Protein AF-A0A8C3DH66-F1 (afdb_monomer)

Solvent-accessible surface area (backbone atoms only — not comparable to full-atom values): 3450 Å² total; per-residue (Å²): 134,82,83,82,70,79,79,58,66,73,59,53,32,52,57,43,33,69,42,56,69,71,51,36,61,54,47,30,70,74,42,73,70,41,34,57,47,59,67,39,66,74,36,61,72,72,71,81,80,71,88,78,86,117

pLDDT: mean 88.95, std 14.08, range [42.31, 98.06]

InterPro domains:
  IPR001810 F-box domain [PF12937] (7-49)
  IPR001810 F-box domain [PS50181] (1-47)
  IPR001810 F-box domain [SM00256] (7-47)
  IPR032675 Leucine-rich repeat domain superfamily [G3DSA:3.80.10.10] (3-54)
  IPR036047 F-box-like domain superfamily [SSF81383] (7-49)

Mean predicted aligned error: 5.42 Å

Organism: Corvus moneduloides (NCBI:txid1196302)

Foldseek 3Di:
DDPPDDDDLVVVLVVLLPDAPVVLVVQLVPDVSSVVSSPDVSSVPDHDPDPPPD

Radius of gyration: 12.88 Å; Cα contacts (8 Å, |Δi|>4): 41; chains: 1; bounding box: 42×18×27 Å

Nearest PDB structures (foldseek):
  6o60-assembly1_C  TM=9.000E-01  e=3.880E-02  Homo sapiens
  6bva-assembly2_F  TM=8.644E-01  e=8.052E-02  Homo sapiens
  6byh-assembly2_F  TM=8.316E-01  e=1.122E-01  Homo sapiens
  6byh-assembly1_E  TM=7.400E-01  e=9.826E-02  Homo sapiens
  5k35-assembly1_A  TM=7.306E-01  e=3.706E-01  Legionella pneumophila

Sequence (54 aa):
MAERAPLPDSVLVQVLALLPLRDRLRAARVCRRWQQLAQDRAVWTHVDLTLTAL

Secondary structure (DSSP, 8-state):
----PPPPHHHHHHHHHHS-HHHHHHHTTS-HHHHHHTTSGGGGSS----TT-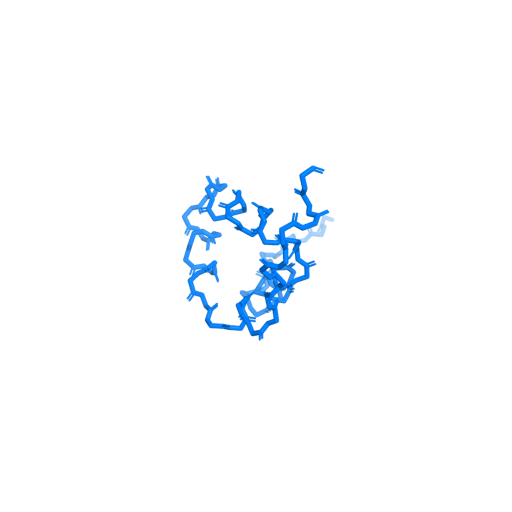-

Structure (mmCIF, N/CA/C/O backbone):
data_AF-A0A8C3DH66-F1
#
_entry.id   AF-A0A8C3DH66-F1
#
loop_
_atom_site.group_PDB
_atom_site.id
_atom_site.type_symbol
_atom_site.label_atom_id
_atom_site.label_alt_id
_atom_site.label_comp_id
_atom_site.label_asym_id
_atom_site.label_entity_id
_atom_site.label_seq_id
_atom_site.pdbx_PDB_ins_code
_atom_site.Cartn_x
_atom_site.Cartn_y
_atom_site.Cartn_z
_atom_site.occupancy
_atom_site.B_iso_or_equiv
_atom_site.auth_seq_id
_atom_site.auth_comp_id
_atom_site.auth_asym_id
_atom_site.auth_atom_id
_atom_site.pdbx_PDB_model_num
ATOM 1 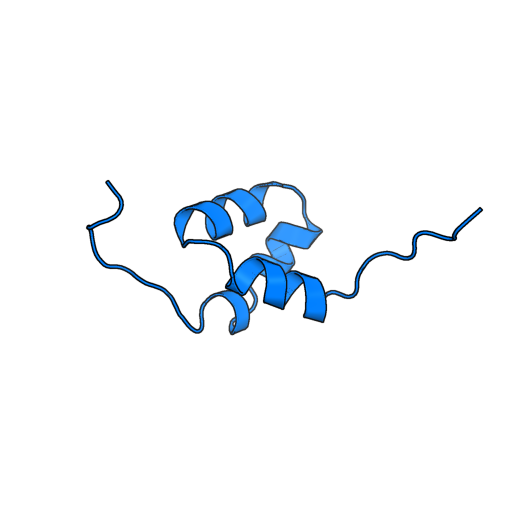N N . MET A 1 1 ? -31.634 -2.891 4.933 1.00 42.31 1 MET A N 1
ATOM 2 C CA . MET A 1 1 ? -30.512 -2.010 5.320 1.00 42.31 1 MET A CA 1
ATOM 3 C C . MET A 1 1 ? -29.281 -2.892 5.476 1.00 42.31 1 MET A C 1
ATOM 5 O O . MET A 1 1 ? -29.228 -3.630 6.445 1.00 42.31 1 MET A O 1
ATOM 9 N N . ALA A 1 2 ? -28.370 -2.940 4.501 1.00 59.44 2 ALA A N 1
ATOM 10 C CA . ALA A 1 2 ? -27.156 -3.747 4.646 1.00 59.44 2 ALA A CA 1
ATOM 11 C C . ALA A 1 2 ? -26.184 -3.028 5.593 1.00 59.44 2 ALA A C 1
ATOM 13 O O . ALA A 1 2 ? -25.770 -1.905 5.303 1.00 59.44 2 ALA A O 1
ATOM 14 N N . GLU A 1 3 ? -25.850 -3.661 6.717 1.00 55.94 3 GLU A N 1
ATOM 15 C CA . GLU A 1 3 ? -24.787 -3.233 7.629 1.00 55.94 3 GLU A CA 1
ATOM 16 C C . GLU A 1 3 ? -23.469 -3.209 6.835 1.00 55.94 3 GLU A C 1
ATOM 18 O O . GLU A 1 3 ? -22.907 -4.254 6.501 1.00 55.94 3 GLU A O 1
ATOM 23 N N . ARG A 1 4 ? -22.993 -2.023 6.436 1.00 74.94 4 ARG A N 1
ATOM 24 C CA . ARG A 1 4 ? -21.708 -1.892 5.734 1.00 74.94 4 ARG A CA 1
ATOM 25 C C . ARG A 1 4 ? -20.593 -1.996 6.764 1.00 74.94 4 ARG A C 1
ATOM 27 O O . ARG A 1 4 ? -20.069 -0.984 7.223 1.00 74.94 4 ARG A O 1
ATOM 34 N N . ALA A 1 5 ? -20.246 -3.227 7.122 1.00 80.06 5 ALA A N 1
ATOM 35 C CA . ALA A 1 5 ? -19.058 -3.490 7.913 1.00 80.06 5 ALA A CA 1
ATOM 36 C C . ALA A 1 5 ? -17.818 -2.916 7.195 1.00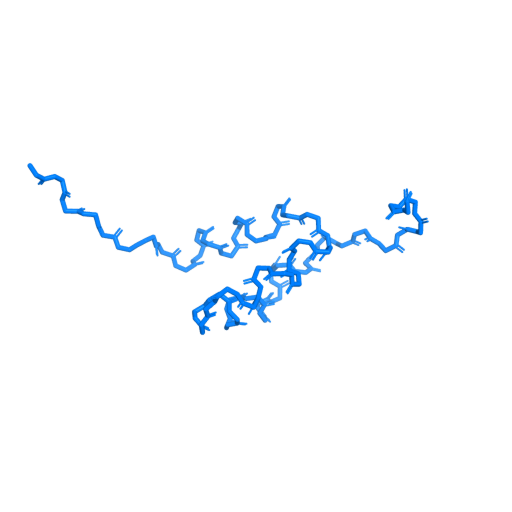 80.06 5 ALA A C 1
ATOM 38 O O . ALA A 1 5 ? -17.733 -2.969 5.960 1.00 80.06 5 ALA A O 1
ATOM 39 N N . PRO A 1 6 ? -16.854 -2.344 7.935 1.00 85.38 6 PRO A N 1
ATOM 40 C CA . PRO A 1 6 ? -15.609 -1.889 7.340 1.00 85.38 6 PRO A CA 1
ATOM 41 C C . PRO A 1 6 ? -14.875 -3.080 6.713 1.00 85.38 6 PRO A C 1
ATOM 43 O O . PRO A 1 6 ? -14.794 -4.154 7.305 1.00 85.38 6 PRO A O 1
ATOM 46 N N . LEU A 1 7 ? -14.317 -2.878 5.516 1.00 90.44 7 LEU A N 1
ATOM 47 C CA . LEU A 1 7 ? -13.471 -3.876 4.852 1.00 90.44 7 LEU A CA 1
ATOM 48 C C . LEU A 1 7 ? -12.334 -4.322 5.785 1.00 90.44 7 LEU A C 1
ATOM 50 O O . LEU A 1 7 ? -11.812 -3.464 6.493 1.00 90.44 7 LEU A O 1
ATOM 54 N N . PRO A 1 8 ? -11.905 -5.593 5.780 1.00 95.50 8 PRO A N 1
ATOM 55 C CA . PRO A 1 8 ? -10.717 -6.027 6.513 1.00 95.50 8 PRO A CA 1
ATOM 56 C C . PRO A 1 8 ? -9.436 -5.352 6.005 1.00 95.50 8 PRO A C 1
ATOM 58 O O . PRO A 1 8 ? -9.305 -5.057 4.815 1.00 95.50 8 PRO A O 1
ATOM 61 N N . ASP A 1 9 ? -8.461 -5.158 6.895 1.00 96.75 9 ASP A N 1
ATOM 62 C CA . ASP A 1 9 ? -7.171 -4.544 6.548 1.00 96.75 9 ASP A CA 1
ATOM 63 C C . ASP A 1 9 ? -6.390 -5.364 5.515 1.00 96.75 9 ASP A C 1
ATOM 65 O O . ASP A 1 9 ? -5.828 -4.792 4.585 1.00 96.75 9 ASP A O 1
ATOM 69 N N . SER A 1 10 ? -6.426 -6.696 5.610 1.00 96.38 10 SER A N 1
ATOM 70 C CA . SER A 1 10 ? -5.764 -7.595 4.653 1.00 96.38 10 SER A CA 1
ATOM 71 C C . SER A 1 10 ? -6.238 -7.380 3.213 1.00 96.38 10 SER A C 1
ATOM 73 O O . SER A 1 10 ? -5.435 -7.401 2.282 1.00 96.38 10 SER A O 1
ATOM 75 N N . VAL A 1 11 ? -7.533 -7.113 3.029 1.00 96.56 11 VAL A N 1
ATOM 76 C CA . VAL A 1 11 ? -8.116 -6.818 1.716 1.00 96.56 11 VAL A CA 1
ATOM 77 C C . VAL A 1 11 ? -7.654 -5.449 1.227 1.00 96.56 11 VAL A C 1
ATOM 79 O O . VAL A 1 11 ? -7.246 -5.311 0.077 1.00 96.56 11 VAL A O 1
ATOM 82 N N . LEU A 1 12 ? -7.665 -4.433 2.093 1.00 96.31 12 LEU A N 1
ATOM 83 C CA . LEU A 1 12 ? -7.188 -3.096 1.732 1.00 96.31 12 LEU A CA 1
ATOM 84 C C . LEU A 1 12 ? -5.700 -3.095 1.360 1.00 96.31 12 LEU A C 1
ATOM 86 O O . LEU A 1 12 ? -5.327 -2.441 0.392 1.00 96.31 12 LEU A O 1
ATOM 90 N N . VAL A 1 13 ? -4.865 -3.864 2.060 1.00 97.81 13 VAL A N 1
ATOM 91 C CA . VAL A 1 13 ? -3.445 -4.053 1.719 1.00 97.81 13 VAL A CA 1
ATOM 92 C C . VAL A 1 13 ? -3.289 -4.638 0.313 1.00 97.81 13 VAL A C 1
ATOM 94 O O . VAL A 1 13 ? -2.479 -4.137 -0.465 1.00 97.81 13 VAL A O 1
ATOM 97 N N . GLN A 1 14 ? -4.098 -5.637 -0.055 1.00 97.19 14 GLN A N 1
ATOM 98 C CA . GLN A 1 14 ? -4.093 -6.187 -1.415 1.00 97.19 14 GLN A CA 1
ATOM 99 C C . GLN A 1 14 ? -4.534 -5.153 -2.455 1.00 97.19 14 GLN A C 1
ATOM 101 O O . GLN A 1 14 ? -3.890 -5.029 -3.493 1.00 97.19 14 GLN A O 1
ATOM 106 N N . VAL A 1 15 ? -5.574 -4.363 -2.171 1.00 96.38 15 VAL A N 1
ATOM 107 C CA . VAL A 1 15 ? -6.003 -3.274 -3.065 1.00 96.38 15 VAL A CA 1
ATOM 108 C C . VAL A 1 15 ? -4.872 -2.265 -3.271 1.00 96.38 15 VAL A C 1
ATOM 110 O O . VAL A 1 15 ? -4.593 -1.890 -4.407 1.00 96.38 15 VAL A O 1
ATOM 113 N N . LEU A 1 16 ? -4.181 -1.858 -2.201 1.00 96.94 16 LEU A N 1
ATOM 114 C CA . LEU A 1 16 ? -3.035 -0.952 -2.295 1.00 96.94 16 LEU A CA 1
ATOM 115 C C . LEU A 1 16 ? -1.897 -1.559 -3.126 1.00 96.94 16 LEU A C 1
ATOM 117 O O . LEU A 1 16 ? -1.320 -0.865 -3.958 1.00 96.94 16 LEU A O 1
ATOM 121 N N . ALA A 1 17 ? -1.602 -2.849 -2.960 1.00 96.62 17 ALA A N 1
ATOM 122 C CA . ALA A 1 17 ? -0.562 -3.538 -3.725 1.00 96.62 17 ALA A CA 1
ATOM 123 C C . ALA A 1 17 ? -0.843 -3.573 -5.242 1.00 96.62 17 ALA A C 1
ATOM 125 O O . ALA A 1 17 ? 0.093 -3.651 -6.034 1.00 96.62 17 ALA A O 1
ATOM 126 N N . LEU A 1 18 ? -2.103 -3.464 -5.669 1.00 95.62 18 LEU A N 1
ATOM 127 C CA . LEU A 1 18 ? -2.475 -3.423 -7.090 1.00 95.62 18 LEU A CA 1
ATOM 128 C C . LEU A 1 18 ? -2.319 -2.036 -7.727 1.00 95.62 18 LEU A C 1
ATOM 130 O O . LEU A 1 18 ? -2.315 -1.922 -8.951 1.00 95.62 18 LEU A O 1
ATOM 134 N N . LEU A 1 19 ? -2.188 -0.978 -6.924 1.00 94.38 19 LEU A N 1
ATOM 135 C CA . LEU A 1 19 ? -2.028 0.377 -7.444 1.00 94.38 19 LEU A CA 1
ATOM 136 C C . LEU A 1 19 ? -0.628 0.575 -8.049 1.00 94.38 19 LEU A C 1
ATOM 138 O O . LEU A 1 19 ? 0.342 0.022 -7.529 1.00 94.38 19 LEU A O 1
ATOM 142 N N . PRO A 1 20 ? -0.476 1.424 -9.079 1.00 92.50 20 PRO A N 1
ATOM 143 C CA . PRO A 1 20 ? 0.830 1.919 -9.501 1.00 92.50 2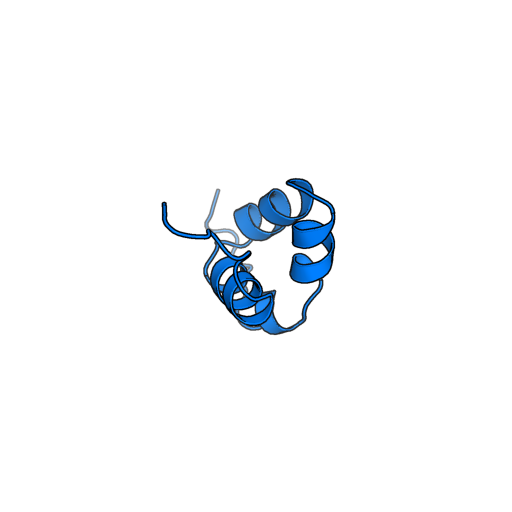0 PRO A CA 1
ATOM 144 C C . PRO A 1 20 ? 1.567 2.632 -8.359 1.00 92.50 20 PRO A C 1
ATOM 146 O O . PRO A 1 20 ? 0.943 3.198 -7.458 1.00 92.50 20 PRO A O 1
ATOM 149 N N . LEU A 1 21 ? 2.901 2.686 -8.434 1.00 92.69 21 LEU A N 1
ATOM 150 C CA . LEU A 1 21 ? 3.768 3.288 -7.409 1.00 92.69 21 LEU A CA 1
ATOM 151 C C . LEU A 1 21 ? 3.270 4.661 -6.919 1.00 92.69 21 LEU A C 1
ATOM 153 O O . LEU A 1 21 ? 3.134 4.895 -5.718 1.00 92.69 21 LEU A O 1
ATOM 157 N N . ARG A 1 22 ? 2.977 5.575 -7.852 1.00 92.19 22 ARG A N 1
ATOM 158 C CA . ARG A 1 22 ? 2.537 6.940 -7.520 1.00 92.19 22 ARG A CA 1
ATOM 159 C C . ARG A 1 22 ? 1.195 6.957 -6.796 1.00 92.19 22 ARG A C 1
ATOM 161 O O . ARG A 1 22 ? 0.994 7.772 -5.894 1.00 92.19 22 ARG A O 1
ATOM 168 N N . ASP A 1 23 ? 0.297 6.053 -7.158 1.00 95.25 23 ASP A N 1
ATOM 169 C CA . ASP A 1 23 ? -1.034 5.999 -6.570 1.00 95.25 23 ASP A CA 1
ATOM 170 C C . ASP A 1 23 ? -1.017 5.334 -5.193 1.00 95.25 23 ASP A C 1
ATOM 172 O O . ASP A 1 23 ? -1.754 5.781 -4.318 1.00 95.25 23 ASP A O 1
ATOM 176 N N . ARG A 1 24 ? -0.093 4.400 -4.924 1.00 95.31 24 ARG A N 1
ATOM 177 C CA . ARG A 1 24 ? 0.179 3.908 -3.556 1.00 95.31 24 ARG A CA 1
ATOM 178 C C . ARG A 1 24 ? 0.570 5.050 -2.613 1.00 95.31 24 ARG A C 1
ATOM 180 O O . ARG A 1 24 ? 0.040 5.161 -1.508 1.00 95.31 24 ARG A O 1
ATOM 187 N N . LEU A 1 25 ? 1.449 5.948 -3.064 1.00 95.19 25 LEU A N 1
ATOM 188 C CA . LEU A 1 25 ? 1.883 7.112 -2.277 1.00 95.19 25 LEU A CA 1
ATOM 189 C C . LEU A 1 25 ? 0.749 8.118 -2.040 1.00 95.19 25 LEU A C 1
ATOM 191 O O . LEU A 1 25 ? 0.640 8.695 -0.958 1.00 95.19 25 LEU A O 1
ATOM 195 N N . ARG A 1 26 ? -0.116 8.334 -3.036 1.00 96.88 26 ARG A N 1
ATOM 196 C CA . ARG A 1 26 ? -1.311 9.181 -2.887 1.00 96.88 26 ARG A CA 1
ATOM 197 C C . ARG A 1 26 ? -2.318 8.560 -1.924 1.00 96.88 26 ARG A C 1
ATOM 199 O O . ARG A 1 26 ? -2.847 9.262 -1.067 1.00 96.88 26 ARG A O 1
ATOM 206 N N . ALA A 1 27 ? -2.530 7.252 -2.026 1.00 97.06 27 ALA A N 1
ATOM 207 C CA . ALA A 1 27 ? -3.429 6.482 -1.178 1.00 97.06 2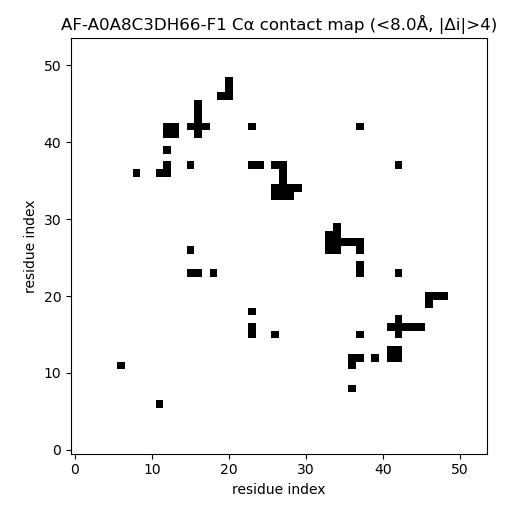7 ALA A CA 1
ATOM 208 C C . ALA A 1 27 ? -3.050 6.595 0.312 1.00 97.06 27 ALA A C 1
A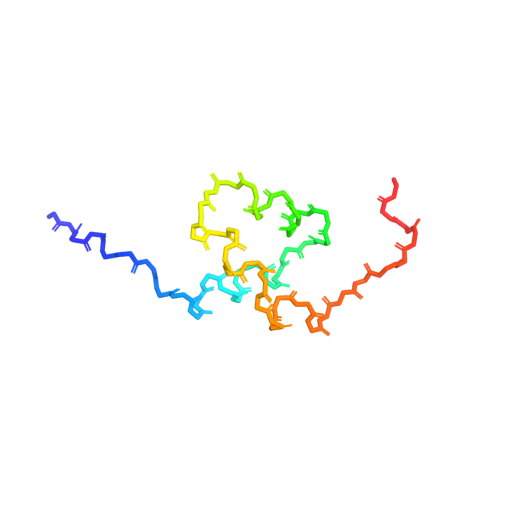TOM 210 O O . ALA A 1 27 ? -3.921 6.805 1.156 1.00 97.06 27 ALA A O 1
ATOM 211 N N . ALA A 1 28 ? -1.752 6.598 0.632 1.00 97.06 28 ALA A N 1
ATOM 212 C CA . ALA A 1 28 ? -1.248 6.805 1.994 1.00 97.06 28 ALA A CA 1
ATOM 213 C C . ALA A 1 28 ? -1.654 8.156 2.623 1.00 97.06 28 ALA A C 1
ATOM 215 O O . ALA A 1 28 ? -1.599 8.310 3.840 1.00 97.06 28 ALA A O 1
ATOM 216 N N . ARG A 1 29 ? -2.062 9.147 1.819 1.00 97.56 29 ARG A N 1
ATOM 217 C CA . ARG A 1 29 ? -2.438 10.495 2.281 1.00 97.56 29 ARG A CA 1
ATOM 218 C C . ARG A 1 29 ? -3.944 10.680 2.482 1.00 97.56 29 ARG A C 1
ATOM 220 O O . ARG A 1 29 ? -4.354 11.753 2.911 1.00 97.56 29 ARG A O 1
ATOM 227 N N . VAL A 1 30 ? -4.762 9.671 2.175 1.00 97.44 30 VAL A N 1
ATOM 228 C CA . VAL A 1 30 ? -6.232 9.772 2.221 1.00 97.44 30 VAL A CA 1
ATOM 229 C C . VAL A 1 30 ? -6.748 9.860 3.657 1.00 97.44 30 VAL A C 1
ATOM 231 O O . VAL A 1 30 ? -7.549 10.731 3.983 1.00 97.44 30 VAL A O 1
ATOM 234 N N . CYS A 1 31 ? -6.309 8.954 4.531 1.00 97.00 31 CYS A N 1
ATOM 235 C CA . CYS A 1 31 ? -6.673 8.955 5.946 1.00 97.00 31 CYS A CA 1
ATOM 236 C C . CYS A 1 31 ? -5.641 8.179 6.776 1.00 97.00 31 CYS A C 1
ATOM 238 O O . CYS A 1 31 ? -4.807 7.460 6.226 1.00 97.00 31 CYS A O 1
ATOM 240 N N . ARG A 1 32 ? -5.726 8.271 8.111 1.00 97.62 32 ARG A N 1
ATOM 241 C CA . ARG A 1 32 ? -4.781 7.604 9.032 1.00 97.62 32 ARG A CA 1
ATOM 242 C C . ARG A 1 32 ? -4.711 6.089 8.833 1.00 97.62 32 ARG A C 1
ATOM 244 O O . ARG A 1 32 ? -3.627 5.522 8.873 1.00 97.62 32 ARG A O 1
ATOM 251 N N . ARG A 1 33 ? -5.853 5.441 8.579 1.00 96.69 33 ARG A N 1
ATOM 252 C CA . ARG A 1 33 ? -5.904 3.992 8.339 1.00 96.69 33 ARG A CA 1
ATOM 253 C C . ARG A 1 33 ? -5.135 3.615 7.074 1.00 96.69 33 ARG A C 1
ATOM 255 O O . ARG A 1 33 ? -4.317 2.711 7.096 1.00 96.69 33 ARG A O 1
ATOM 262 N N . TRP A 1 34 ? -5.351 4.347 5.985 1.00 97.50 34 TRP A N 1
ATOM 263 C CA . TRP A 1 34 ? -4.644 4.105 4.727 1.00 97.50 34 TRP A CA 1
ATOM 264 C C . TRP A 1 34 ? -3.153 4.424 4.839 1.00 97.50 34 TRP A C 1
ATOM 266 O O . TRP A 1 34 ? -2.336 3.696 4.286 1.00 97.50 34 TRP A O 1
ATOM 276 N N . GLN A 1 35 ? -2.792 5.456 5.606 1.00 98.06 35 GLN A N 1
ATOM 277 C CA . GLN A 1 35 ? -1.401 5.767 5.926 1.00 98.06 35 GLN A CA 1
ATOM 278 C C . GLN A 1 35 ? -0.701 4.598 6.631 1.00 98.06 35 GLN A C 1
ATOM 280 O O . GLN A 1 35 ? 0.420 4.264 6.265 1.00 98.06 35 GLN A O 1
ATOM 285 N N . GLN A 1 36 ? -1.355 3.975 7.617 1.00 98.00 36 GLN A N 1
ATOM 286 C CA . GLN A 1 36 ? -0.816 2.816 8.334 1.00 98.00 36 GLN A CA 1
ATOM 287 C C . GLN A 1 36 ? -0.675 1.601 7.412 1.00 98.00 36 GLN A C 1
ATOM 289 O O . GLN A 1 36 ? 0.391 0.998 7.35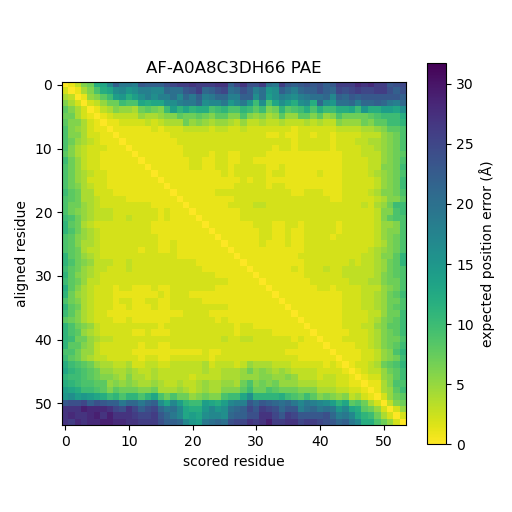4 1.00 98.00 36 GLN A O 1
ATOM 294 N N . LEU A 1 37 ? -1.713 1.276 6.636 1.00 98.00 37 LEU A N 1
ATOM 295 C CA . LEU A 1 37 ? -1.692 0.119 5.733 1.00 98.00 37 LEU A CA 1
ATOM 296 C C . LEU A 1 37 ? -0.693 0.275 4.584 1.00 98.00 37 LEU A C 1
ATOM 298 O O . LEU A 1 37 ? -0.094 -0.703 4.153 1.00 98.00 37 LEU A O 1
ATOM 302 N N . ALA A 1 38 ? -0.459 1.500 4.115 1.00 97.25 38 ALA A N 1
ATOM 303 C CA . ALA A 1 38 ? 0.554 1.772 3.103 1.00 97.25 38 ALA A CA 1
ATOM 304 C C . ALA A 1 38 ? 1.990 1.503 3.590 1.00 97.25 38 ALA A C 1
ATOM 306 O O . ALA A 1 38 ? 2.892 1.445 2.762 1.00 97.25 38 ALA A O 1
ATOM 307 N N . GLN A 1 39 ? 2.226 1.338 4.897 1.00 96.19 39 GLN A N 1
ATOM 308 C CA . GLN A 1 39 ? 3.533 0.946 5.440 1.00 96.19 39 GLN A CA 1
ATOM 309 C C . GLN A 1 39 ? 3.744 -0.575 5.450 1.00 96.19 39 GLN A C 1
ATOM 311 O O . GLN A 1 39 ? 4.859 -1.029 5.699 1.00 96.19 39 GLN A O 1
ATOM 316 N N . ASP A 1 40 ? 2.704 -1.367 5.174 1.00 97.44 40 ASP A N 1
ATOM 317 C CA . ASP A 1 40 ? 2.812 -2.822 5.135 1.00 97.44 40 ASP A CA 1
ATOM 318 C C . ASP A 1 40 ? 3.734 -3.268 3.990 1.00 97.44 40 ASP A C 1
ATOM 320 O O . ASP A 1 40 ? 3.596 -2.838 2.840 1.00 97.44 40 ASP A O 1
ATOM 324 N N . ARG A 1 41 ? 4.671 -4.174 4.291 1.00 96.12 41 ARG A N 1
ATOM 325 C CA . ARG A 1 41 ? 5.624 -4.726 3.320 1.00 96.12 41 ARG A CA 1
ATOM 326 C C . ARG A 1 41 ? 4.926 -5.336 2.101 1.00 96.12 41 ARG A C 1
ATOM 328 O O . ARG A 1 41 ? 5.464 -5.243 0.999 1.00 96.12 41 ARG A O 1
ATOM 335 N N . ALA A 1 42 ? 3.752 -5.942 2.274 1.00 95.75 42 ALA A N 1
ATOM 336 C CA . ALA A 1 42 ? 2.989 -6.575 1.202 1.00 95.75 42 ALA A CA 1
ATOM 337 C C . ALA A 1 42 ? 2.644 -5.594 0.067 1.00 95.75 42 ALA A C 1
ATOM 339 O O . ALA A 1 42 ? 2.704 -5.981 -1.103 1.00 95.75 42 ALA A O 1
ATOM 340 N N . VAL A 1 43 ? 2.398 -4.318 0.393 1.00 97.19 43 VAL A N 1
ATOM 341 C CA . VAL A 1 43 ? 2.107 -3.236 -0.571 1.00 97.19 43 VAL A CA 1
ATOM 342 C C . VAL A 1 43 ? 3.283 -2.973 -1.522 1.00 97.19 43 VAL A C 1
ATOM 344 O O . VAL A 1 43 ? 3.092 -2.511 -2.647 1.00 97.19 43 VAL A O 1
ATOM 347 N N . TRP A 1 44 ? 4.505 -3.302 -1.100 1.00 95.69 44 TRP A N 1
ATOM 348 C CA . TRP A 1 44 ? 5.751 -2.976 -1.800 1.00 95.69 44 TRP A CA 1
ATOM 349 C C . TRP A 1 44 ? 6.489 -4.206 -2.334 1.00 95.69 44 TRP A C 1
ATOM 351 O O . TRP A 1 44 ? 7.632 -4.096 -2.764 1.00 95.69 44 TRP A O 1
ATOM 361 N N . THR A 1 45 ? 5.851 -5.379 -2.328 1.00 93.12 45 THR A N 1
ATOM 362 C CA . THR A 1 45 ? 6.463 -6.626 -2.824 1.00 93.12 45 THR A CA 1
ATOM 363 C C . THR A 1 45 ? 6.801 -6.574 -4.311 1.00 93.12 45 THR A C 1
ATOM 365 O O . THR A 1 45 ? 7.843 -7.080 -4.714 1.00 93.12 45 THR A O 1
ATOM 368 N N . HIS A 1 46 ? 5.944 -5.936 -5.111 1.00 89.44 46 HIS A N 1
ATOM 369 C CA . HIS A 1 46 ? 6.121 -5.763 -6.550 1.00 89.44 46 HIS A CA 1
ATOM 370 C C . HIS A 1 46 ? 6.016 -4.274 -6.879 1.00 89.44 46 HIS A C 1
ATOM 372 O O . HIS A 1 46 ? 4.925 -3.689 -6.893 1.00 89.44 46 HIS A O 1
ATOM 378 N N . VAL A 1 47 ? 7.170 -3.637 -7.070 1.00 88.75 47 VAL A N 1
ATOM 379 C CA . VAL A 1 47 ? 7.287 -2.216 -7.401 1.00 88.75 47 VAL A CA 1
ATOM 380 C C . VAL A 1 47 ? 8.073 -2.099 -8.689 1.00 88.7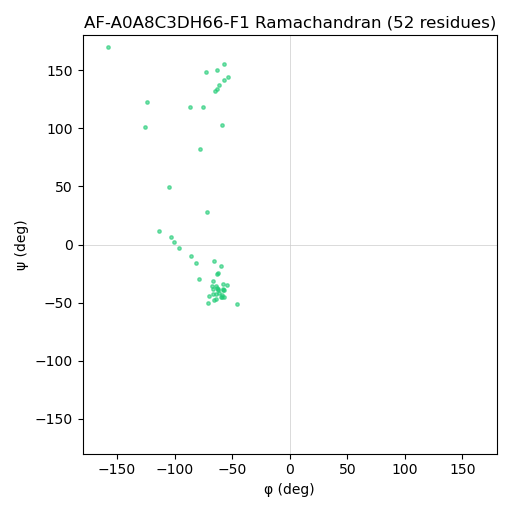5 47 VAL A C 1
ATOM 382 O O . VAL A 1 47 ? 9.217 -2.540 -8.765 1.00 88.75 47 VAL A O 1
ATOM 385 N N . ASP A 1 48 ? 7.453 -1.471 -9.676 1.00 84.69 48 ASP A N 1
ATOM 386 C CA . ASP A 1 48 ? 8.154 -1.050 -10.873 1.00 84.69 48 ASP A CA 1
ATOM 387 C C . ASP A 1 48 ? 8.760 0.341 -10.632 1.00 84.69 48 ASP A C 1
ATOM 389 O O . ASP A 1 48 ? 8.046 1.300 -10.323 1.00 84.69 48 ASP A O 1
ATOM 393 N N . LEU A 1 49 ? 10.091 0.419 -10.701 1.00 82.56 49 LEU A N 1
ATOM 394 C CA . LEU A 1 49 ? 10.868 1.658 -10.585 1.00 82.56 49 LEU A CA 1
ATOM 395 C C . LEU A 1 49 ? 11.369 2.151 -11.948 1.00 82.56 49 LEU A C 1
ATOM 397 O O . LEU A 1 49 ? 12.164 3.092 -12.003 1.00 82.56 49 LEU A O 1
ATOM 401 N N . THR A 1 50 ? 10.951 1.521 -13.048 1.00 83.06 50 THR A N 1
ATOM 402 C CA . THR A 1 50 ? 11.339 1.968 -14.382 1.00 83.06 50 THR A CA 1
ATOM 403 C C . THR A 1 50 ? 10.799 3.375 -14.641 1.00 83.06 50 THR A C 1
ATOM 405 O O . THR A 1 50 ? 9.651 3.718 -14.354 1.00 83.06 50 THR A O 1
ATOM 408 N N . LEU A 1 51 ? 11.670 4.232 -15.175 1.00 63.09 51 LEU A N 1
ATOM 409 C CA . LEU A 1 51 ? 11.420 5.646 -15.476 1.00 63.09 51 LEU A CA 1
ATOM 410 C C . LEU A 1 51 ? 10.476 5.849 -16.681 1.00 63.09 51 LEU A C 1
ATOM 412 O O . LEU A 1 51 ? 10.574 6.846 -17.386 1.00 63.09 51 LEU A O 1
ATOM 416 N N . THR A 1 52 ? 9.579 4.903 -16.958 1.00 58.22 52 THR A N 1
ATOM 417 C CA . THR A 1 52 ? 8.747 4.889 -18.174 1.00 58.22 52 THR A CA 1
ATOM 418 C C . THR A 1 52 ? 7.319 5.389 -17.932 1.00 58.22 52 THR A C 1
ATOM 420 O O . THR A 1 52 ? 6.515 5.422 -18.853 1.00 58.22 52 THR A O 1
ATOM 423 N N . ALA A 1 53 ? 6.997 5.821 -16.709 1.00 56.12 53 ALA A N 1
ATOM 424 C CA . ALA A 1 53 ? 5.728 6.470 -16.365 1.00 56.12 53 ALA A CA 1
ATOM 425 C C . ALA A 1 53 ? 5.896 7.991 -16.162 1.00 56.12 53 ALA A C 1
ATOM 427 O O . ALA A 1 53 ? 5.500 8.537 -15.120 1.00 56.12 53 ALA A O 1
ATOM 428 N N . LEU A 1 54 ? 6.550 8.652 -17.123 1.00 51.69 54 LEU A N 1
ATOM 429 C CA 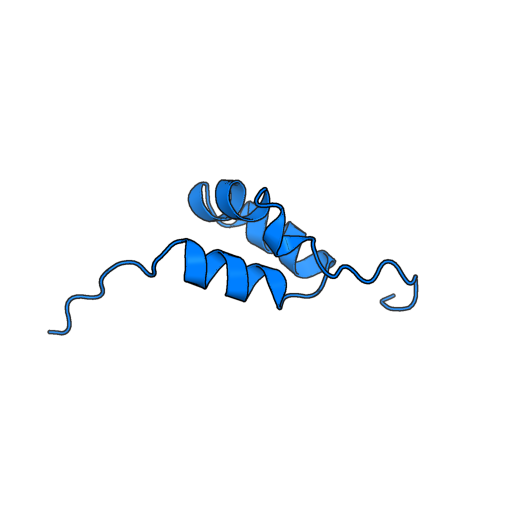. LEU A 1 54 ? 6.475 10.105 -17.316 1.00 51.69 54 LEU A CA 1
ATOM 430 C C . LEU A 1 54 ? 5.410 10.425 -18.362 1.00 51.69 54 LEU A C 1
ATOM 432 O O . LEU A 1 54 ? 5.432 9.771 -19.426 1.00 51.69 54 LEU A O 1
#